Protein AF-A0A3A8GIZ5-F1 (afdb_monomer_lite)

Secondary structure (DSSP, 8-state):
--HHHHHHHHHHHHHHHHHHHHHHHHTT---EEEEE-S--SS--HHHHTTTT-EE-HHHHHHHHHHSTTS--TT--S-TTT-EEEE--

Foldseek 3Di:
DDPVVLLVVQVVLLVVLLVQLVVCVVVVNQWWFKDQQDDAPDADPVLVVRGGDTDGSVVSNVQSVVQDPDQGPVRPPPGRNSMHIGGD

Radius of gyration: 12.46 Å; chains: 1; bounding box: 31×20×33 Å

pLDDT: mean 89.83, std 8.17, range [64.69, 98.38]

Structure (mmCIF, N/CA/C/O backbone):
data_AF-A0A3A8GIZ5-F1
#
_entry.id   AF-A0A3A8GIZ5-F1
#
loop_
_atom_site.group_PDB
_atom_site.id
_atom_site.type_symbol
_atom_site.label_atom_id
_atom_site.label_alt_id
_atom_site.label_comp_id
_atom_site.label_asym_id
_atom_site.label_entity_id
_atom_site.label_seq_id
_atom_site.pdbx_PDB_ins_code
_atom_site.Cartn_x
_atom_site.Cartn_y
_atom_site.Cartn_z
_atom_site.occupancy
_atom_site.B_iso_or_equiv
_atom_site.auth_seq_id
_atom_site.auth_comp_id
_atom_site.auth_asym_id
_atom_site.auth_atom_id
_atom_site.pdbx_PDB_model_num
ATOM 1 N N . MET A 1 1 ? 13.328 -10.565 -16.679 1.00 71.38 1 MET A N 1
ATOM 2 C CA . MET A 1 1 ? 11.949 -10.115 -16.403 1.00 71.38 1 MET A CA 1
ATOM 3 C C . MET A 1 1 ? 11.403 -9.499 -17.675 1.00 71.38 1 MET A C 1
ATOM 5 O O . MET A 1 1 ? 12.081 -8.657 -18.253 1.00 71.38 1 MET A O 1
ATOM 9 N N . THR A 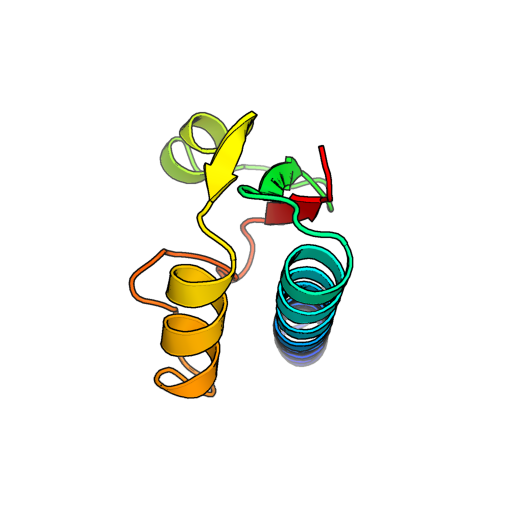1 2 ? 10.266 -9.984 -18.165 1.00 87.69 2 THR A N 1
ATOM 10 C CA . THR A 1 2 ? 9.635 -9.493 -19.400 1.00 87.69 2 THR A CA 1
ATOM 11 C C . THR A 1 2 ? 8.539 -8.471 -19.084 1.00 87.69 2 THR A C 1
ATOM 13 O O . THR A 1 2 ? 8.136 -8.325 -17.932 1.00 87.69 2 THR A O 1
ATOM 16 N N . ALA A 1 3 ? 8.041 -7.745 -20.091 1.00 85.12 3 ALA A N 1
ATOM 17 C CA . ALA A 1 3 ? 6.967 -6.770 -19.881 1.00 85.12 3 ALA A CA 1
ATOM 18 C C . ALA A 1 3 ? 5.666 -7.386 -19.304 1.00 85.12 3 ALA A C 1
ATOM 20 O O . ALA A 1 3 ? 5.108 -6.786 -18.382 1.00 85.12 3 ALA A O 1
ATOM 21 N N . PRO A 1 4 ? 5.200 -8.573 -19.756 1.00 89.12 4 PRO A N 1
ATOM 22 C CA . PRO A 1 4 ? 4.072 -9.265 -19.129 1.00 89.12 4 PRO A CA 1
ATOM 23 C C . PRO A 1 4 ? 4.302 -9.613 -17.655 1.00 89.12 4 PRO A C 1
ATOM 25 O O . PRO A 1 4 ? 3.394 -9.422 -16.850 1.00 89.12 4 PRO A O 1
ATOM 28 N N . ASP A 1 5 ? 5.512 -10.054 -17.289 1.00 87.44 5 ASP A N 1
ATOM 29 C CA . ASP A 1 5 ? 5.847 -10.370 -15.892 1.00 87.44 5 ASP A CA 1
ATOM 30 C C . ASP A 1 5 ? 5.730 -9.119 -15.013 1.00 87.44 5 ASP A C 1
ATOM 32 O O . ASP A 1 5 ? 5.076 -9.140 -13.974 1.00 87.44 5 ASP A O 1
ATOM 36 N N . THR A 1 6 ? 6.302 -7.996 -15.464 1.00 84.50 6 THR A N 1
ATOM 37 C CA . THR A 1 6 ? 6.224 -6.706 -14.761 1.00 84.50 6 THR A CA 1
ATOM 38 C C . THR A 1 6 ? 4.788 -6.247 -14.552 1.00 84.50 6 THR A C 1
ATOM 40 O O . THR A 1 6 ? 4.451 -5.723 -13.489 1.00 84.50 6 THR A O 1
ATOM 43 N N . PHE A 1 7 ? 3.937 -6.435 -15.561 1.00 85.69 7 PHE A N 1
ATOM 44 C CA . PHE A 1 7 ? 2.526 -6.084 -15.469 1.00 85.69 7 PHE A CA 1
ATOM 45 C C . PHE A 1 7 ? 1.787 -6.984 -14.472 1.00 85.69 7 PHE A C 1
ATOM 47 O O . PHE A 1 7 ? 1.097 -6.480 -13.587 1.00 85.69 7 PHE A O 1
ATOM 54 N N . ALA A 1 8 ? 1.973 -8.303 -14.573 1.00 88.94 8 ALA A N 1
ATOM 55 C CA . ALA A 1 8 ? 1.336 -9.274 -13.690 1.00 88.94 8 ALA A CA 1
ATOM 56 C C . ALA A 1 8 ? 1.731 -9.063 -12.221 1.00 88.94 8 ALA A C 1
ATOM 58 O O . ALA A 1 8 ? 0.868 -9.058 -11.345 1.00 88.94 8 ALA A O 1
ATOM 59 N N . GLU A 1 9 ? 3.014 -8.822 -11.947 1.00 88.69 9 GLU A N 1
ATOM 60 C CA . GLU A 1 9 ? 3.499 -8.493 -10.603 1.00 88.69 9 GLU A CA 1
ATOM 61 C C . GLU A 1 9 ? 2.877 -7.194 -10.065 1.00 88.69 9 GLU A C 1
ATOM 63 O O . GLU A 1 9 ? 2.463 -7.132 -8.904 1.00 88.69 9 GLU A O 1
ATOM 68 N N . GLY A 1 10 ? 2.788 -6.155 -10.902 1.00 88.38 10 GLY A N 1
ATOM 69 C CA . GLY A 1 10 ? 2.175 -4.879 -10.532 1.00 88.38 10 GLY A CA 1
ATOM 70 C C . GLY A 1 10 ? 0.699 -5.024 -10.163 1.00 88.38 10 GLY A C 1
ATOM 71 O O . GLY A 1 10 ? 0.266 -4.505 -9.131 1.00 88.38 10 GLY A O 1
ATOM 72 N N . GLU A 1 11 ? -0.060 -5.775 -10.962 1.00 90.56 11 GLU A N 1
ATOM 73 C CA . GLU A 1 11 ? -1.480 -6.025 -10.708 1.00 90.56 11 GLU A CA 1
ATOM 74 C C . GLU A 1 11 ? -1.699 -6.956 -9.511 1.00 90.56 11 GLU A C 1
ATOM 76 O O . GLU A 1 11 ? -2.587 -6.699 -8.696 1.00 90.56 11 GLU A O 1
ATOM 81 N N . PHE A 1 12 ? -0.849 -7.968 -9.315 1.00 92.19 12 PHE A N 1
ATOM 82 C CA . PHE A 1 12 ? -0.861 -8.767 -8.089 1.00 92.19 12 PHE A CA 1
ATOM 83 C C . PHE A 1 12 ? -0.690 -7.876 -6.854 1.00 92.19 12 PHE A C 1
ATOM 85 O O . PHE A 1 12 ? -1.509 -7.919 -5.934 1.00 92.19 12 PHE A O 1
ATOM 92 N N . ASN A 1 13 ? 0.329 -7.012 -6.855 1.00 93.12 13 ASN A N 1
ATOM 93 C CA . ASN A 1 13 ? 0.596 -6.105 -5.743 1.00 93.12 13 ASN A CA 1
ATOM 94 C C . ASN A 1 13 ? -0.568 -5.124 -5.520 1.00 93.12 13 ASN A C 1
ATOM 96 O O . ASN A 1 13 ? -0.960 -4.872 -4.383 1.00 93.12 13 ASN A O 1
ATOM 100 N N . ARG A 1 14 ? -1.197 -4.626 -6.594 1.00 92.56 14 ARG A N 1
ATOM 101 C CA . ARG A 1 14 ? -2.414 -3.803 -6.508 1.00 92.56 14 ARG A CA 1
ATOM 102 C C . ARG A 1 14 ? -3.527 -4.528 -5.748 1.00 92.56 14 ARG A C 1
ATOM 104 O O . ARG A 1 14 ? -4.138 -3.934 -4.857 1.00 92.56 14 ARG A O 1
ATOM 111 N N . PHE A 1 15 ? -3.822 -5.781 -6.093 1.00 93.69 15 PHE A N 1
ATOM 112 C CA . PHE A 1 15 ? -4.868 -6.552 -5.413 1.00 93.69 15 PHE A CA 1
ATOM 113 C C . PHE A 1 15 ? -4.496 -6.892 -3.971 1.00 93.69 15 PHE A C 1
ATOM 115 O O . PHE A 1 15 ? -5.342 -6.764 -3.086 1.00 93.69 15 PHE A O 1
ATOM 122 N N . TYR A 1 16 ? -3.235 -7.243 -3.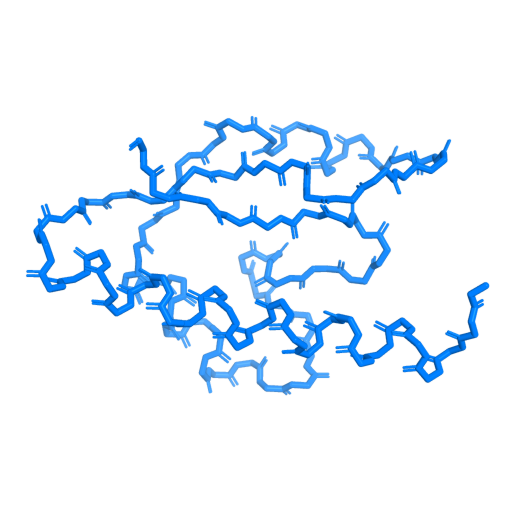727 1.00 96.00 16 TYR A N 1
ATOM 123 C CA . TYR A 1 16 ? -2.708 -7.500 -2.391 1.00 96.00 16 TYR A CA 1
ATOM 124 C C . TYR A 1 16 ? -2.879 -6.286 -1.466 1.00 96.00 16 TYR A C 1
ATOM 126 O O . TYR A 1 16 ? -3.473 -6.404 -0.395 1.00 96.00 16 TYR A O 1
ATOM 134 N N . ILE A 1 17 ? -2.465 -5.095 -1.910 1.00 96.00 17 ILE A N 1
ATOM 135 C CA . ILE A 1 17 ? -2.608 -3.857 -1.130 1.00 96.00 17 ILE A CA 1
ATOM 136 C C . ILE A 1 17 ? -4.088 -3.564 -0.846 1.00 96.00 17 ILE A C 1
ATOM 138 O O . ILE A 1 17 ? -4.441 -3.226 0.280 1.00 96.00 17 ILE A O 1
ATOM 142 N N . ARG A 1 18 ? -4.981 -3.743 -1.832 1.00 96.25 18 ARG A N 1
ATOM 143 C CA . ARG A 1 18 ? -6.431 -3.559 -1.624 1.00 96.25 18 ARG A CA 1
ATOM 144 C C . ARG A 1 18 ? -6.986 -4.488 -0.543 1.00 96.25 18 ARG A C 1
ATOM 146 O O . ARG A 1 18 ? -7.853 -4.061 0.218 1.00 96.25 18 ARG A O 1
ATOM 153 N N . ALA A 1 19 ? -6.522 -5.735 -0.500 1.00 97.75 19 ALA A N 1
ATOM 154 C CA . ALA A 1 19 ? -6.915 -6.693 0.527 1.00 97.75 19 ALA A CA 1
ATOM 155 C C . ALA A 1 19 ? -6.384 -6.280 1.908 1.00 97.75 19 ALA A C 1
ATOM 157 O O . ALA A 1 19 ? -7.148 -6.293 2.869 1.00 97.75 19 ALA A O 1
ATOM 158 N N . LEU A 1 20 ? -5.128 -5.827 2.000 1.00 98.06 20 LEU A N 1
ATOM 159 C CA . LEU A 1 20 ? -4.575 -5.303 3.252 1.00 98.06 20 LEU A CA 1
ATOM 160 C C . LEU A 1 20 ? -5.309 -4.062 3.755 1.00 98.06 20 LEU A C 1
ATOM 162 O O . LEU A 1 20 ? -5.532 -3.956 4.954 1.00 98.06 20 LEU A O 1
ATOM 166 N N . CYS A 1 21 ? -5.730 -3.151 2.872 1.00 97.69 21 CYS A N 1
ATOM 167 C CA . CYS A 1 21 ? -6.540 -2.011 3.296 1.00 97.69 21 CYS A CA 1
ATOM 168 C C . CYS A 1 21 ? -7.853 -2.462 3.945 1.00 97.69 21 CYS A C 1
ATOM 170 O O . CYS A 1 21 ? -8.243 -1.902 4.961 1.00 97.69 21 CYS A O 1
ATOM 172 N N . ARG A 1 22 ? -8.512 -3.491 3.391 1.00 98.19 22 ARG A N 1
ATOM 173 C CA . ARG A 1 22 ? -9.733 -4.053 3.986 1.00 98.19 22 ARG A CA 1
ATOM 174 C C . ARG A 1 22 ? -9.476 -4.757 5.307 1.00 98.19 22 ARG A C 1
ATOM 176 O O . ARG A 1 22 ? -10.215 -4.529 6.249 1.00 98.19 22 ARG A O 1
ATOM 183 N N . ARG A 1 23 ? -8.403 -5.539 5.390 1.00 98.38 23 ARG A N 1
ATOM 184 C CA . ARG A 1 23 ? -7.975 -6.164 6.644 1.00 98.38 23 ARG A CA 1
ATOM 185 C C . ARG A 1 23 ? -7.689 -5.116 7.728 1.00 98.38 23 ARG A C 1
ATOM 187 O O . ARG A 1 23 ? -8.124 -5.288 8.853 1.00 98.38 23 ARG A O 1
ATOM 194 N N . ALA A 1 24 ? -7.010 -4.022 7.385 1.00 98.06 24 ALA A N 1
ATOM 195 C CA . ALA A 1 24 ? -6.739 -2.938 8.325 1.00 98.06 24 ALA A CA 1
ATOM 196 C C . ALA A 1 24 ? -8.021 -2.233 8.798 1.00 98.06 24 ALA A C 1
ATOM 198 O O . ALA A 1 24 ? -8.134 -1.928 9.976 1.00 98.06 24 ALA A O 1
ATOM 199 N N . GLU A 1 25 ? -8.991 -2.011 7.902 1.00 96.69 25 GLU A N 1
ATOM 200 C CA . GLU A 1 25 ? -10.317 -1.489 8.273 1.00 96.69 25 GLU A CA 1
ATOM 201 C C . GLU A 1 25 ? -11.073 -2.443 9.216 1.00 96.69 25 GLU A C 1
ATOM 203 O O . GLU A 1 25 ? -11.727 -1.979 10.142 1.00 96.69 25 GLU A O 1
ATOM 208 N N . GLU A 1 26 ? -10.997 -3.758 8.989 1.00 97.94 26 GLU A N 1
ATOM 209 C CA . GLU A 1 26 ? -11.654 -4.780 9.823 1.00 97.94 26 GLU A CA 1
ATOM 210 C C . GLU A 1 26 ? -11.029 -4.913 11.219 1.00 97.94 26 GLU A C 1
ATOM 212 O O . GLU A 1 26 ? -11.742 -5.201 12.179 1.00 97.94 26 GLU A O 1
ATOM 217 N N . ASP A 1 27 ? -9.718 -4.696 11.324 1.00 98.00 27 ASP A N 1
ATOM 218 C CA . ASP A 1 27 ? -8.944 -4.857 12.558 1.00 98.00 27 ASP A CA 1
ATOM 219 C C . ASP A 1 27 ? -8.705 -3.516 13.300 1.00 98.00 27 ASP A C 1
ATOM 221 O O . ASP A 1 27 ? -7.883 -3.461 14.215 1.00 98.00 27 ASP A O 1
ATOM 225 N N . ASP A 1 28 ? -9.381 -2.428 12.904 1.00 97.50 28 ASP A N 1
ATOM 226 C CA . ASP A 1 28 ? -9.215 -1.066 13.454 1.00 97.50 28 ASP A CA 1
ATOM 227 C C . ASP A 1 28 ? -7.755 -0.543 13.422 1.00 97.50 28 ASP A C 1
ATOM 229 O O . ASP A 1 28 ? -7.291 0.187 14.302 1.00 97.50 28 ASP A O 1
ATOM 233 N N . ILE A 1 29 ? -7.004 -0.892 12.372 1.00 97.81 29 ILE A N 1
ATOM 234 C CA . ILE A 1 29 ? -5.617 -0.460 12.156 1.00 97.81 29 ILE A CA 1
ATOM 235 C C . ILE A 1 29 ? -5.590 0.836 11.334 1.00 97.81 29 ILE A C 1
ATOM 237 O O . ILE A 1 29 ? -5.967 0.873 10.162 1.00 97.81 29 ILE A O 1
ATOM 241 N N . GLU A 1 30 ? -5.062 1.911 11.923 1.00 97.25 30 GLU A N 1
ATOM 242 C CA . GLU A 1 30 ? -5.095 3.255 11.322 1.00 97.25 30 GLU A CA 1
ATOM 243 C C . GLU A 1 30 ? -4.147 3.452 10.129 1.00 97.25 30 GLU A C 1
ATOM 245 O O . GLU A 1 30 ? -4.346 4.359 9.312 1.00 97.25 30 GLU A O 1
ATOM 250 N N . HIS A 1 31 ? -3.089 2.642 10.027 1.00 96.88 31 HIS A N 1
ATOM 251 C CA . HIS A 1 31 ? -2.063 2.810 9.005 1.00 96.88 31 HIS A CA 1
ATOM 252 C C . HIS A 1 31 ? -1.437 1.494 8.540 1.00 96.88 31 HIS A C 1
ATOM 254 O O . HIS A 1 31 ? -1.289 0.547 9.298 1.00 96.88 31 HIS A O 1
ATOM 260 N N . LEU A 1 32 ? -1.020 1.477 7.275 1.00 97.69 32 LEU A N 1
ATOM 261 C CA . LEU A 1 32 ? -0.127 0.477 6.688 1.00 97.69 32 LEU A CA 1
ATOM 262 C C . LEU A 1 32 ? 1.269 1.081 6.541 1.00 97.69 32 LEU A C 1
ATOM 264 O O . LEU A 1 32 ? 1.393 2.286 6.323 1.00 97.69 32 LEU A O 1
ATOM 268 N N . VAL A 1 33 ? 2.314 0.262 6.592 1.00 97.69 33 VAL A N 1
ATOM 269 C CA . VAL A 1 33 ? 3.705 0.722 6.473 1.00 97.69 33 VAL A CA 1
ATOM 270 C C . VAL A 1 33 ? 4.281 0.307 5.125 1.00 97.69 33 VAL A C 1
ATOM 272 O O . VAL A 1 33 ? 4.155 -0.842 4.701 1.00 97.69 33 VAL A O 1
ATOM 275 N N . ILE A 1 34 ? 4.897 1.257 4.421 1.00 96.50 34 ILE A N 1
ATOM 276 C CA . ILE A 1 34 ? 5.545 1.007 3.130 1.00 96.50 34 ILE A CA 1
ATOM 277 C C . ILE A 1 34 ? 6.847 0.228 3.338 1.00 96.50 34 ILE A C 1
ATOM 279 O O . ILE A 1 34 ? 7.682 0.612 4.154 1.00 96.50 34 ILE A O 1
ATOM 283 N N . TYR A 1 35 ? 7.080 -0.803 2.525 1.00 95.44 35 TYR A N 1
ATOM 284 C CA . TYR A 1 35 ? 8.329 -1.567 2.541 1.00 95.44 35 TYR A CA 1
ATOM 285 C C . TYR A 1 35 ? 8.758 -2.050 1.148 1.00 95.44 35 TYR A C 1
ATOM 287 O O . TYR A 1 35 ? 8.003 -1.985 0.174 1.00 95.44 35 TYR A O 1
ATOM 295 N N . ARG A 1 36 ? 9.996 -2.554 1.066 1.00 94.12 36 ARG A N 1
ATOM 296 C CA . ARG A 1 36 ? 10.597 -3.187 -0.117 1.00 94.12 36 ARG A CA 1
ATOM 297 C C . ARG A 1 36 ? 10.210 -4.671 -0.153 1.00 94.12 36 ARG A C 1
ATOM 299 O O . ARG A 1 36 ? 10.824 -5.488 0.523 1.00 94.12 36 ARG A O 1
ATOM 306 N N . ALA A 1 37 ? 9.203 -5.017 -0.951 1.00 93.50 37 ALA A N 1
ATOM 307 C C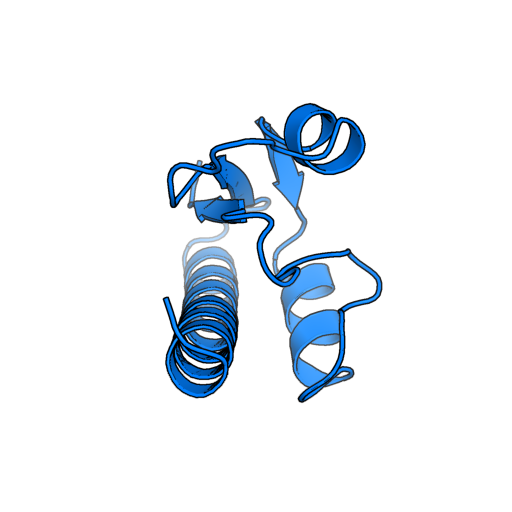A . ALA A 1 37 ? 8.736 -6.397 -1.121 1.00 93.50 37 ALA A CA 1
ATOM 308 C C . ALA A 1 37 ? 9.578 -7.206 -2.121 1.00 93.50 37 ALA A C 1
ATOM 310 O O . ALA A 1 37 ? 9.567 -8.434 -2.102 1.00 93.50 37 ALA A O 1
ATOM 311 N N . LYS A 1 38 ? 10.303 -6.520 -3.011 1.00 89.31 38 LYS A N 1
ATOM 312 C CA . LYS A 1 38 ? 11.165 -7.131 -4.027 1.00 89.31 38 LYS A CA 1
ATOM 313 C C . LYS A 1 38 ? 12.470 -6.354 -4.143 1.00 89.31 38 LYS A C 1
ATOM 315 O O . LYS A 1 38 ? 12.458 -5.124 -4.100 1.00 89.31 38 LYS A O 1
ATOM 320 N N . ALA A 1 39 ? 13.578 -7.071 -4.327 1.00 86.38 39 ALA A N 1
ATOM 321 C CA . ALA A 1 39 ? 14.866 -6.459 -4.626 1.00 86.38 39 ALA A CA 1
ATOM 322 C C . ALA A 1 39 ? 14.785 -5.635 -5.923 1.00 86.38 39 ALA A C 1
ATOM 324 O O . ALA A 1 39 ? 14.241 -6.089 -6.931 1.00 86.38 39 ALA A O 1
ATOM 325 N N . ALA A 1 40 ? 15.339 -4.429 -5.886 1.00 83.69 40 ALA A N 1
ATOM 326 C CA . ALA A 1 40 ? 15.502 -3.566 -7.044 1.00 83.69 40 ALA A CA 1
ATOM 327 C C . ALA A 1 40 ? 17.003 -3.333 -7.237 1.00 83.69 40 ALA A C 1
ATOM 329 O O . ALA A 1 40 ? 17.677 -2.916 -6.301 1.00 83.69 40 ALA A O 1
ATOM 330 N N . GLU A 1 41 ? 17.531 -3.619 -8.429 1.00 80.19 41 GLU A N 1
ATOM 331 C CA . GLU A 1 41 ? 18.971 -3.475 -8.712 1.00 80.19 41 GLU A CA 1
ATOM 332 C C . GLU A 1 41 ? 19.429 -2.010 -8.713 1.00 80.19 41 GLU A C 1
ATOM 334 O O . GLU A 1 41 ? 20.577 -1.704 -8.409 1.00 80.19 41 GLU A O 1
ATOM 339 N N . SER A 1 42 ? 18.539 -1.083 -9.065 1.00 84.00 42 SER A N 1
ATOM 340 C CA . SER A 1 42 ? 18.805 0.359 -9.064 1.00 84.00 42 SER A CA 1
ATOM 341 C C . SER A 1 42 ? 17.545 1.102 -8.625 1.00 84.00 42 SER A C 1
ATOM 343 O O . SER A 1 42 ? 16.799 1.617 -9.466 1.00 84.00 42 SER A O 1
ATOM 345 N N . PRO A 1 43 ? 17.233 1.085 -7.316 1.00 83.88 43 PRO A N 1
ATOM 346 C CA . PRO A 1 43 ? 16.034 1.720 -6.809 1.00 83.88 43 PRO A CA 1
ATOM 347 C C . PRO A 1 43 ? 16.130 3.233 -6.993 1.00 83.88 43 PRO A C 1
ATOM 349 O O . PRO A 1 43 ? 17.168 3.856 -6.774 1.00 83.88 43 PRO A O 1
ATOM 352 N N . ARG A 1 44 ? 15.013 3.835 -7.398 1.00 89.50 44 ARG A N 1
ATOM 353 C CA . ARG A 1 44 ? 14.895 5.292 -7.489 1.00 89.50 44 ARG A CA 1
ATOM 354 C C . ARG A 1 44 ? 14.952 5.883 -6.082 1.00 89.50 44 ARG A C 1
ATOM 356 O O . ARG A 1 44 ? 14.319 5.340 -5.174 1.00 89.50 44 ARG A O 1
ATOM 363 N N . VAL A 1 45 ? 15.643 7.009 -5.914 1.00 89.56 45 VAL A N 1
ATOM 364 C CA . VAL A 1 45 ? 15.804 7.686 -4.614 1.00 89.56 45 VAL A CA 1
ATOM 365 C C . VAL A 1 45 ? 14.444 7.973 -3.970 1.00 89.56 45 VAL A C 1
ATOM 367 O O . VAL A 1 45 ? 14.247 7.716 -2.785 1.00 89.56 45 VAL A O 1
ATOM 370 N N . GLU A 1 46 ? 13.461 8.394 -4.764 1.00 88.62 46 GLU A N 1
ATOM 371 C CA . GLU A 1 46 ? 12.104 8.675 -4.297 1.00 88.62 46 GLU A CA 1
ATOM 372 C C . GLU A 1 46 ? 11.390 7.414 -3.794 1.00 88.62 46 GLU A C 1
ATOM 374 O O . GLU A 1 46 ? 10.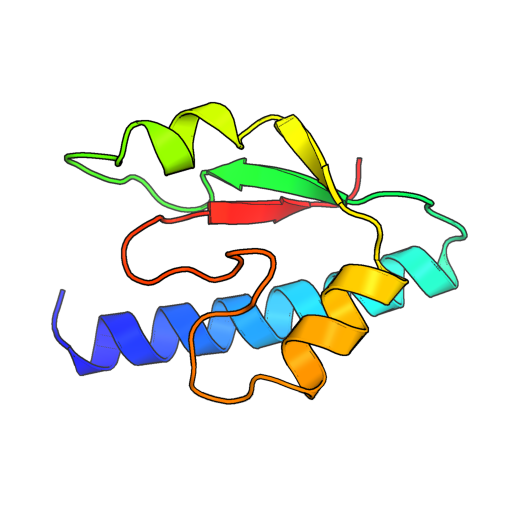540 7.497 -2.917 1.00 88.62 46 GLU A O 1
ATOM 379 N N . SER A 1 47 ? 11.716 6.232 -4.329 1.00 89.12 47 SER A N 1
ATOM 380 C CA . SER A 1 47 ? 11.149 4.965 -3.848 1.00 89.12 47 SER A CA 1
ATOM 381 C C . SER A 1 47 ? 11.786 4.505 -2.539 1.00 89.12 47 SER A C 1
ATOM 383 O O . SER A 1 47 ? 11.114 3.855 -1.743 1.00 89.12 47 SER A O 1
ATOM 385 N N . GLU A 1 48 ? 13.061 4.816 -2.312 1.00 91.62 48 GLU A N 1
ATOM 386 C CA . GLU A 1 48 ? 13.749 4.523 -1.048 1.00 91.62 48 GLU A CA 1
ATOM 387 C C . GLU A 1 48 ? 13.253 5.427 0.078 1.00 91.62 48 GLU A C 1
ATOM 389 O O . GLU A 1 48 ? 12.893 4.939 1.146 1.00 91.62 48 GLU A O 1
ATOM 394 N N . MET A 1 49 ? 13.105 6.729 -0.190 1.00 92.06 49 MET A N 1
ATOM 395 C CA . MET A 1 49 ? 12.615 7.709 0.791 1.00 92.06 49 MET A CA 1
ATOM 396 C C . MET A 1 49 ? 11.220 7.393 1.344 1.00 92.06 49 MET A C 1
ATOM 398 O O . MET A 1 49 ? 10.829 7.934 2.378 1.00 92.06 49 MET A O 1
ATOM 402 N N . ARG A 1 50 ? 10.456 6.545 0.650 1.00 92.38 50 ARG A N 1
ATOM 403 C CA . ARG A 1 50 ? 9.107 6.145 1.049 1.00 92.38 50 ARG A CA 1
ATOM 404 C C . ARG A 1 50 ? 9.055 4.953 1.991 1.00 92.38 50 ARG A C 1
ATOM 406 O O . ARG A 1 50 ? 8.021 4.772 2.627 1.00 92.38 50 ARG A O 1
ATOM 413 N N . ILE A 1 51 ? 10.108 4.143 2.080 1.00 94.25 51 ILE A N 1
ATOM 414 C CA . ILE A 1 51 ? 10.133 2.999 2.999 1.00 94.25 51 ILE A CA 1
ATOM 415 C C . ILE A 1 51 ? 9.934 3.497 4.438 1.00 94.25 51 ILE A C 1
ATOM 417 O O . ILE A 1 51 ? 10.501 4.510 4.839 1.00 94.25 51 ILE A O 1
ATOM 421 N N . GLY A 1 52 ? 9.108 2.789 5.208 1.00 96.12 52 GLY A N 1
ATOM 422 C CA . GLY A 1 52 ? 8.775 3.121 6.592 1.00 96.12 52 GLY A CA 1
ATOM 423 C C . GLY A 1 52 ? 7.703 4.202 6.745 1.00 96.12 52 GLY A C 1
ATOM 424 O O . GLY A 1 52 ? 7.215 4.412 7.852 1.00 96.12 52 GLY A O 1
ATOM 425 N N . GLN A 1 53 ? 7.293 4.877 5.666 1.00 95.69 53 GLN A N 1
ATOM 426 C CA . GLN A 1 53 ? 6.204 5.848 5.744 1.00 95.69 53 GLN A CA 1
ATOM 427 C C . GLN A 1 53 ? 4.856 5.147 5.949 1.00 95.69 53 GLN A C 1
ATOM 429 O O . GLN A 1 53 ? 4.594 4.078 5.390 1.00 95.69 53 GLN A O 1
ATOM 434 N N . ALA A 1 54 ? 3.990 5.796 6.724 1.00 96.00 54 ALA A N 1
ATOM 435 C CA . ALA A 1 54 ? 2.636 5.342 6.998 1.00 96.00 54 ALA A CA 1
ATOM 436 C C . ALA A 1 54 ? 1.660 5.754 5.883 1.00 96.00 54 ALA A C 1
ATOM 438 O O . ALA A 1 54 ? 1.717 6.864 5.352 1.00 96.00 54 ALA A O 1
ATOM 439 N N . MET A 1 55 ? 0.720 4.867 5.569 1.00 94.94 55 MET A N 1
ATOM 440 C CA . MET A 1 55 ? -0.345 5.062 4.591 1.00 94.94 55 MET A CA 1
ATOM 441 C C . MET A 1 55 ? -1.703 4.814 5.239 1.00 94.94 55 MET A C 1
ATOM 443 O O . MET A 1 55 ? -1.928 3.753 5.810 1.00 94.94 55 MET A O 1
ATOM 447 N N . VAL A 1 56 ? -2.634 5.759 5.089 1.00 95.75 56 VAL A N 1
ATOM 448 C CA . VAL A 1 56 ? -4.011 5.603 5.586 1.00 95.75 56 VAL A CA 1
ATOM 449 C C . VAL A 1 56 ? -4.774 4.611 4.686 1.00 95.75 56 VAL A C 1
ATOM 451 O O . VAL A 1 56 ? -4.919 4.910 3.491 1.00 95.75 56 VAL A O 1
ATOM 454 N N . PRO A 1 57 ? -5.293 3.480 5.215 1.00 96.44 57 PRO A N 1
ATOM 455 C CA . PRO A 1 57 ? -5.923 2.414 4.430 1.00 96.44 57 PRO A CA 1
ATOM 456 C C . PRO A 1 57 ? -7.047 2.909 3.519 1.00 96.44 57 PRO A C 1
ATOM 458 O O . PRO A 1 57 ? -7.014 2.662 2.316 1.00 96.44 57 PRO A O 1
ATOM 461 N N . ASP A 1 58 ? -7.982 3.693 4.056 1.00 95.81 58 ASP A N 1
ATOM 462 C CA . ASP A 1 58 ? -9.143 4.202 3.316 1.00 95.81 58 ASP A CA 1
ATOM 463 C C . ASP A 1 58 ? -8.742 5.149 2.164 1.00 95.81 58 ASP A C 1
ATOM 465 O O . ASP A 1 58 ? -9.300 5.110 1.062 1.00 95.81 58 ASP A O 1
ATOM 469 N N . ARG A 1 59 ? -7.720 5.994 2.362 1.00 94.62 59 ARG A N 1
ATOM 470 C CA . ARG A 1 59 ? -7.201 6.857 1.282 1.00 94.62 59 ARG A CA 1
ATOM 471 C C . ARG A 1 59 ? -6.526 6.032 0.191 1.00 94.62 59 ARG A C 1
ATOM 473 O O . ARG A 1 59 ? -6.796 6.257 -0.988 1.00 94.62 59 ARG A O 1
ATOM 480 N N . LEU A 1 60 ? -5.690 5.069 0.580 1.00 95.12 60 LEU A N 1
ATOM 481 C CA . LEU A 1 60 ? -4.989 4.192 -0.355 1.00 95.12 60 LEU A CA 1
ATOM 482 C C . LEU A 1 60 ? -5.962 3.318 -1.152 1.00 95.12 60 LEU A C 1
ATOM 484 O O . LEU A 1 60 ? -5.847 3.205 -2.372 1.00 95.12 60 LEU A O 1
ATOM 488 N N . LEU A 1 61 ? -6.973 2.759 -0.491 1.00 95.50 61 LEU A N 1
ATOM 489 C CA . LEU A 1 61 ? -7.984 1.927 -1.128 1.00 95.50 61 LEU A CA 1
ATOM 490 C C . LEU A 1 61 ? -8.830 2.707 -2.137 1.00 95.50 61 LEU A C 1
ATOM 492 O O . LEU A 1 61 ? -9.109 2.196 -3.226 1.00 95.50 61 LEU A O 1
ATOM 496 N N . ARG A 1 62 ? -9.235 3.939 -1.801 1.00 94.62 62 ARG A N 1
ATOM 497 C CA . ARG A 1 62 ? -9.962 4.818 -2.729 1.00 94.62 62 ARG A CA 1
ATOM 498 C C . ARG A 1 62 ? -9.121 5.166 -3.954 1.00 94.62 62 ARG A C 1
ATOM 500 O O . ARG A 1 62 ? -9.620 5.045 -5.073 1.00 94.62 62 ARG A O 1
ATOM 507 N N . ASP A 1 63 ? -7.852 5.518 -3.765 1.00 92.81 63 ASP A N 1
ATOM 508 C CA . ASP A 1 63 ? -6.912 5.798 -4.859 1.00 92.81 63 ASP A CA 1
ATOM 509 C C . ASP A 1 63 ? -6.753 4.583 -5.794 1.00 92.81 63 ASP A C 1
ATOM 511 O O . ASP A 1 63 ? -6.957 4.690 -7.003 1.00 92.81 63 ASP A O 1
ATOM 515 N N . LEU A 1 64 ? -6.523 3.389 -5.235 1.00 92.19 64 LEU A N 1
ATOM 516 C CA . LEU A 1 64 ? -6.375 2.139 -5.994 1.00 92.19 64 LEU A CA 1
ATOM 517 C C . LEU A 1 64 ? -7.625 1.735 -6.783 1.00 92.19 64 LEU A C 1
ATOM 519 O O . LEU A 1 64 ? -7.504 1.092 -7.829 1.00 92.19 64 LEU A O 1
ATOM 523 N N . ARG A 1 65 ? -8.817 2.064 -6.271 1.00 91.75 65 ARG A N 1
ATOM 524 C CA . ARG A 1 65 ? -10.102 1.806 -6.940 1.00 91.75 65 ARG A CA 1
ATOM 525 C C . ARG A 1 65 ? -10.426 2.825 -8.024 1.00 91.75 65 ARG A C 1
ATOM 527 O O . ARG A 1 65 ? -11.123 2.475 -8.969 1.00 91.75 65 ARG A O 1
ATOM 534 N N . THR A 1 66 ? -9.938 4.052 -7.879 1.00 91.06 66 THR A N 1
ATOM 535 C CA . THR A 1 66 ? -10.176 5.136 -8.840 1.00 91.06 66 THR A CA 1
ATOM 536 C C . THR A 1 66 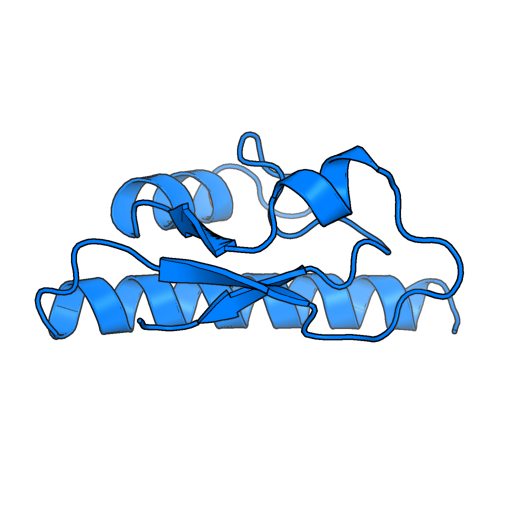? -9.205 5.040 -10.017 1.00 91.06 66 THR A C 1
ATOM 538 O O . THR A 1 66 ? -9.592 5.235 -11.163 1.00 91.06 66 THR A O 1
ATOM 541 N N . ASN A 1 67 ? -7.952 4.666 -9.746 1.00 87.44 67 ASN A N 1
ATOM 542 C CA . ASN A 1 67 ? -6.855 4.659 -10.712 1.00 87.44 67 ASN A CA 1
ATOM 543 C C . ASN A 1 67 ? -6.509 3.233 -11.171 1.00 87.44 67 ASN A C 1
ATOM 545 O O . ASN A 1 67 ? -5.437 2.713 -10.855 1.00 87.44 67 ASN A O 1
ATOM 549 N N . ILE A 1 68 ? -7.428 2.567 -11.879 1.00 81.06 68 ILE A N 1
ATOM 550 C CA . ILE A 1 68 ? -7.248 1.188 -12.377 1.00 81.06 68 ILE A CA 1
ATOM 551 C C . ILE A 1 68 ? -6.312 1.179 -13.593 1.00 81.06 68 ILE A C 1
ATOM 553 O O . ILE A 1 68 ? -6.474 1.982 -14.506 1.00 81.06 68 ILE A O 1
ATOM 557 N N . GLY A 1 69 ? -5.336 0.266 -13.618 1.00 70.31 69 GLY A N 1
ATOM 558 C CA . GLY A 1 69 ? -4.423 0.091 -14.758 1.00 70.31 69 GLY A CA 1
ATOM 559 C C . GLY A 1 69 ? -3.427 1.236 -14.987 1.00 70.31 69 GLY A C 1
ATOM 560 O O . GLY A 1 69 ? -2.625 1.168 -15.914 1.00 70.31 69 GLY A O 1
ATOM 561 N N . VAL A 1 70 ? -3.440 2.268 -14.139 1.00 73.94 70 VAL A N 1
ATOM 562 C CA . VAL A 1 70 ? -2.513 3.408 -14.183 1.00 73.94 70 VAL A CA 1
ATOM 563 C C . VAL A 1 70 ? -1.820 3.598 -12.837 1.00 73.94 70 VAL A C 1
ATOM 565 O O . VAL A 1 70 ? -2.273 3.083 -11.809 1.00 73.94 70 VAL A O 1
ATOM 568 N N . GLY A 1 71 ? -0.697 4.321 -12.844 1.00 67.31 71 GLY A N 1
ATOM 569 C CA . GLY A 1 71 ? 0.000 4.700 -11.617 1.00 67.31 71 GLY A CA 1
ATOM 570 C C . GLY A 1 71 ? -0.933 5.476 -10.690 1.00 67.31 71 GLY A C 1
ATOM 571 O O . GLY A 1 71 ? -1.711 6.312 -11.143 1.00 67.31 71 GLY A O 1
ATOM 572 N N . THR A 1 72 ? -0.885 5.170 -9.398 1.00 73.25 72 THR A N 1
ATOM 573 C CA . THR A 1 72 ? -1.790 5.796 -8.432 1.00 73.25 72 THR A CA 1
ATOM 574 C C . THR A 1 72 ? -1.276 7.172 -8.009 1.00 73.25 72 THR A C 1
ATOM 576 O O . THR A 1 72 ? -0.065 7.417 -8.052 1.00 73.25 72 THR A O 1
ATOM 579 N N . ALA A 1 73 ? -2.168 8.072 -7.582 1.00 64.69 73 ALA A N 1
ATOM 580 C CA . ALA A 1 73 ? -1.774 9.412 -7.131 1.00 64.69 73 ALA A CA 1
ATOM 581 C C . ALA A 1 73 ? -0.919 9.353 -5.855 1.00 64.69 73 ALA A C 1
ATOM 583 O O . ALA A 1 73 ? -0.058 10.200 -5.629 1.00 64.69 73 ALA A O 1
ATOM 584 N N . LEU A 1 74 ? -1.110 8.304 -5.050 1.00 73.38 74 LEU A N 1
ATOM 585 C CA . LEU A 1 74 ? -0.286 7.995 -3.887 1.00 73.38 74 LEU A CA 1
ATOM 586 C C . 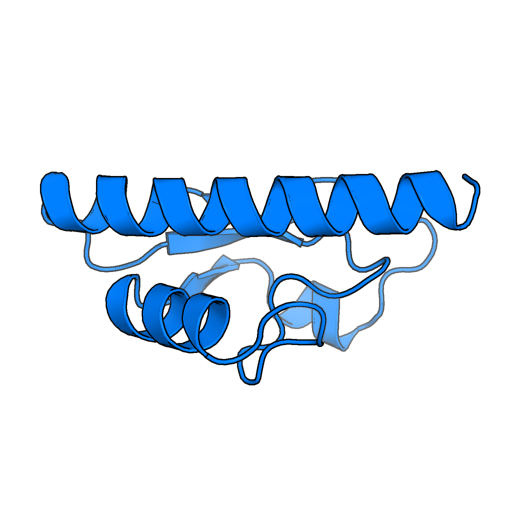LEU A 1 74 ? 0.963 7.188 -4.251 1.00 73.38 74 LEU A C 1
ATOM 588 O O . LEU A 1 74 ? 1.677 6.737 -3.362 1.00 73.38 74 LEU A O 1
ATOM 592 N N . GLY A 1 75 ? 1.252 6.972 -5.533 1.00 72.44 75 GLY A N 1
ATOM 593 C CA . GLY A 1 75 ? 2.467 6.327 -6.017 1.00 72.44 75 GLY A CA 1
ATOM 594 C C . GLY A 1 75 ? 2.664 4.885 -5.538 1.00 72.44 75 GLY A C 1
ATOM 595 O O . GLY A 1 75 ? 3.811 4.472 -5.378 1.00 72.44 75 GLY A O 1
ATOM 596 N N . LEU A 1 76 ? 1.593 4.132 -5.272 1.00 78.81 76 LEU A N 1
ATOM 597 C CA . LEU A 1 76 ? 1.656 2.714 -4.911 1.00 78.81 76 LEU A CA 1
ATOM 598 C C . LEU A 1 76 ? 0.469 1.937 -5.499 1.00 78.81 76 LEU A C 1
ATOM 600 O O . LEU A 1 76 ? -0.665 2.284 -5.186 1.00 78.81 76 LEU A O 1
ATOM 604 N N . PRO A 1 77 ? 0.699 0.846 -6.254 1.00 80.88 77 PRO A N 1
ATOM 605 C CA . PRO A 1 77 ? 2.000 0.343 -6.695 1.00 80.88 77 PRO A CA 1
ATOM 606 C C . PRO A 1 77 ? 2.615 1.215 -7.806 1.00 80.88 77 PRO A C 1
ATOM 608 O O . PRO A 1 77 ? 1.913 1.910 -8.539 1.00 80.88 77 PRO A O 1
ATOM 611 N N . GLN A 1 78 ? 3.944 1.168 -7.937 1.00 78.88 78 GLN A N 1
ATOM 612 C CA . GLN A 1 78 ? 4.690 1.811 -9.027 1.00 78.88 78 GLN A CA 1
ATOM 613 C C . GLN A 1 78 ? 5.513 0.757 -9.775 1.00 78.88 78 GLN A C 1
ATOM 615 O O . GLN A 1 78 ? 6.199 -0.037 -9.122 1.00 78.88 78 GLN A O 1
ATOM 620 N N . PRO A 1 79 ? 5.479 0.729 -11.121 1.00 75.50 79 PRO A N 1
ATOM 621 C CA . PRO A 1 79 ? 6.260 -0.226 -11.897 1.00 75.50 79 PRO A CA 1
ATOM 622 C C . PRO A 1 79 ? 7.747 -0.164 -11.546 1.00 75.50 79 PRO A C 1
ATOM 624 O O . PRO A 1 79 ? 8.319 0.923 -11.434 1.00 75.50 79 PRO A O 1
ATOM 627 N N . ASN A 1 80 ? 8.368 -1.335 -11.393 1.00 77.19 80 ASN A N 1
ATOM 628 C CA . ASN A 1 80 ? 9.791 -1.503 -11.075 1.00 77.19 80 ASN A CA 1
ATOM 629 C C . ASN A 1 80 ? 10.263 -0.820 -9.777 1.00 77.19 80 ASN A C 1
ATOM 631 O O . ASN A 1 80 ? 11.467 -0.714 -9.561 1.00 77.19 80 ASN A O 1
ATOM 635 N N . SER A 1 81 ? 9.359 -0.367 -8.898 1.00 83.81 81 SER A N 1
ATOM 636 C CA . SER A 1 81 ? 9.772 0.113 -7.577 1.00 83.81 81 SER A CA 1
ATOM 637 C C . SER A 1 81 ? 10.039 -1.053 -6.630 1.00 83.81 81 SER A C 1
ATOM 639 O O . SER A 1 81 ? 10.932 -0.967 -5.803 1.00 83.81 81 SER A O 1
ATOM 641 N N . GLY A 1 82 ? 9.278 -2.149 -6.724 1.00 89.31 82 GLY A N 1
ATOM 642 C CA . GLY A 1 82 ? 9.325 -3.236 -5.740 1.00 89.31 82 GLY A CA 1
ATOM 643 C C . GLY A 1 82 ? 8.762 -2.843 -4.367 1.00 89.31 82 GLY A C 1
ATOM 644 O O . GLY A 1 82 ? 9.005 -3.548 -3.390 1.00 89.31 82 GLY A O 1
ATOM 645 N N . LEU A 1 83 ? 8.044 -1.715 -4.274 1.00 93.81 83 LEU A N 1
ATOM 646 C CA . LEU A 1 83 ? 7.367 -1.287 -3.050 1.00 93.81 83 LEU A CA 1
ATOM 647 C C . LEU A 1 83 ? 6.021 -1.988 -2.880 1.00 93.81 83 LEU A C 1
ATOM 649 O O . LEU A 1 83 ? 5.254 -2.125 -3.833 1.00 93.81 83 LEU A O 1
ATOM 653 N N . SER A 1 84 ? 5.703 -2.342 -1.642 1.00 95.56 84 SER A N 1
ATOM 654 C CA . SER A 1 84 ? 4.369 -2.750 -1.206 1.00 95.56 84 SER A CA 1
ATOM 655 C C . SER A 1 84 ? 4.095 -2.159 0.180 1.00 95.56 84 SER A C 1
ATOM 657 O O . SER A 1 84 ? 4.835 -1.287 0.644 1.00 95.56 84 SER A O 1
ATOM 659 N N . VAL A 1 85 ? 3.031 -2.612 0.835 1.00 96.81 85 VAL A N 1
ATOM 660 C CA . VAL A 1 85 ? 2.702 -2.235 2.210 1.00 96.81 85 VAL A CA 1
ATOM 661 C C . VAL A 1 85 ? 2.486 -3.473 3.074 1.00 96.81 85 VAL A C 1
ATOM 663 O O . VAL A 1 85 ? 2.151 -4.541 2.559 1.00 96.81 85 VAL A O 1
ATOM 666 N N . HIS A 1 86 ? 2.668 -3.330 4.379 1.00 97.56 86 HIS A N 1
ATOM 667 C CA . HIS A 1 86 ? 2.321 -4.339 5.375 1.00 97.56 86 HIS A CA 1
ATOM 668 C C . HIS A 1 86 ? 1.520 -3.709 6.520 1.00 97.56 86 HIS A C 1
ATOM 670 O O . HIS A 1 86 ? 1.487 -2.485 6.665 1.00 97.56 86 HIS A O 1
ATOM 676 N N . LEU A 1 87 ? 0.844 -4.549 7.304 1.00 96.25 87 LEU A N 1
ATOM 677 C CA . LEU A 1 87 ? 0.271 -4.145 8.591 1.00 96.25 87 LEU A CA 1
ATOM 678 C C . LEU A 1 87 ? 1.423 -3.868 9.578 1.00 96.25 87 LEU A C 1
ATOM 680 O O . LEU A 1 87 ? 2.443 -4.551 9.462 1.00 96.25 87 LEU A O 1
ATOM 684 N N . PRO A 1 88 ? 1.297 -2.877 10.475 1.00 91.44 88 PRO A N 1
ATOM 685 C CA . PRO A 1 88 ? 2.352 -2.479 11.407 1.00 91.44 88 PRO A CA 1
ATOM 686 C C . PRO A 1 88 ? 2.792 -3.604 12.351 1.00 91.44 88 PRO A C 1
ATOM 688 O O . PRO A 1 88 ? 1.974 -4.508 12.640 1.00 91.44 88 PRO A O 1
#

Sequence (88 aa):
MTAPDTFAEGEFNRFYIRALCRRAEEDDIEHLVIYRAKAAESPRVESEMRIGQAMVPDRLLRDLRTNIGVGTALGLPQPNSGLSVHLP